Protein AF-A0A075I2L8-F1 (afdb_monomer)

Sequence (111 aa):
MEQKTELVKNLISNARIVLTLDAKESEFRADLTKTDFKILDQLLKNPREKIDSISKSTMLSTKTVTRTIEKFEKNPAIQFTIIYDPRKLEKFVAFAVLAMVQNDIKKLKKI

Nearest PDB structures (foldseek):
  7fby-assembly1_A  TM=8.653E-01  e=5.574E-02  Pyrococcus horikoshii OT3
  2cfx-assembly1_C  TM=7.971E-01  e=4.934E-02  Bacillus subtilis
  2efo-assembly1_A  TM=8.357E-01  e=8.037E-02  Sulfurisphaera tokodaii str. 7
  2w25-assembly1_B  TM=8.286E-01  e=1.309E-01  Mycobacterium tuberculosis H37Rv
  4pcq-assembly1_B  TM=8.514E-01  e=2.892E-01  Mycobacterium tuberculosis H37Rv

pLDDT: mean 79.36, std 15.08, range [37.66, 98.38]

Structure (mmCIF, N/CA/C/O backbone):
data_AF-A0A075I2L8-F1
#
_entry.id   AF-A0A075I2L8-F1
#
loop_
_atom_site.group_PDB
_atom_site.id
_atom_site.type_symbol
_atom_site.label_atom_id
_atom_site.label_alt_id
_atom_site.label_comp_id
_atom_site.label_asym_id
_atom_site.label_entity_id
_atom_site.label_seq_id
_atom_site.pdbx_PDB_ins_code
_atom_site.Cartn_x
_atom_site.Cartn_y
_atom_site.Cartn_z
_atom_site.occupancy
_atom_site.B_iso_or_equiv
_atom_site.auth_seq_id
_atom_site.auth_comp_id
_atom_site.auth_asym_id
_atom_site.auth_atom_id
_atom_site.pdbx_PDB_model_num
ATOM 1 N N . MET A 1 1 ? 33.056 -5.438 -26.934 1.00 57.69 1 MET A N 1
ATOM 2 C CA . MET A 1 1 ? 32.328 -5.261 -25.656 1.00 57.69 1 MET A CA 1
ATOM 3 C C . MET A 1 1 ? 31.802 -3.840 -25.533 1.00 57.69 1 MET A C 1
ATOM 5 O O . MET A 1 1 ? 30.605 -3.702 -25.340 1.00 57.69 1 MET A O 1
ATOM 9 N N . GLU A 1 2 ? 32.627 -2.815 -25.775 1.00 66.81 2 GLU A N 1
ATOM 10 C CA . GLU A 1 2 ? 32.211 -1.397 -25.787 1.00 66.81 2 GLU A CA 1
ATOM 11 C C . GLU A 1 2 ? 30.979 -1.106 -26.650 1.00 66.81 2 GLU A C 1
ATOM 13 O O . GLU A 1 2 ? 30.027 -0.535 -26.142 1.00 66.81 2 GLU A O 1
ATOM 18 N N . GLN A 1 3 ? 30.915 -1.595 -27.895 1.00 72.06 3 GLN A N 1
ATOM 19 C CA . GLN A 1 3 ? 29.735 -1.388 -28.754 1.00 72.06 3 GLN A CA 1
ATOM 20 C C . GLN A 1 3 ? 28.423 -1.921 -28.151 1.00 72.06 3 GLN A C 1
ATOM 22 O O . GLN A 1 3 ? 27.375 -1.304 -28.317 1.00 72.06 3 GLN A O 1
ATOM 27 N N . LYS A 1 4 ? 28.460 -3.056 -27.436 1.00 73.00 4 LYS A N 1
ATOM 28 C CA . LYS A 1 4 ? 27.265 -3.616 -26.781 1.00 73.00 4 LYS A CA 1
ATOM 29 C C . LYS A 1 4 ? 26.871 -2.781 -25.561 1.00 73.00 4 LYS A C 1
ATOM 31 O O . LYS A 1 4 ? 25.686 -2.571 -25.332 1.0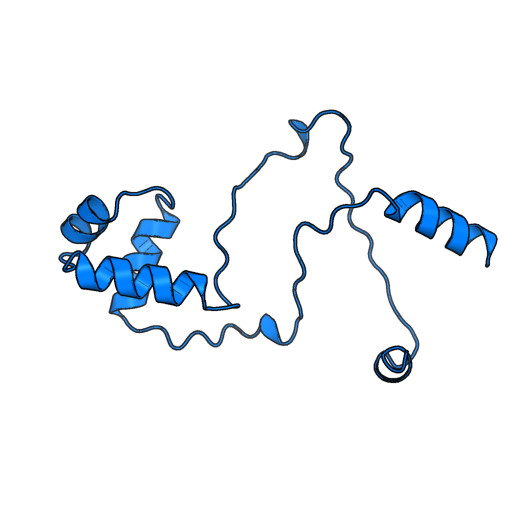0 73.00 4 LYS A O 1
ATOM 36 N N . THR A 1 5 ? 27.851 -2.277 -24.813 1.00 72.56 5 THR A N 1
ATOM 37 C CA . THR A 1 5 ? 27.627 -1.388 -23.665 1.00 72.56 5 THR A CA 1
ATOM 38 C C . THR A 1 5 ? 27.072 -0.029 -24.101 1.00 72.56 5 THR A C 1
ATOM 40 O O . THR A 1 5 ? 26.121 0.455 -23.495 1.00 72.56 5 THR A O 1
ATOM 43 N N . GLU A 1 6 ? 27.602 0.550 -25.182 1.00 77.69 6 GLU A N 1
ATOM 44 C CA . GLU A 1 6 ? 27.127 1.808 -25.777 1.00 77.69 6 GLU A CA 1
ATOM 45 C C . GLU A 1 6 ? 25.679 1.672 -26.269 1.00 77.69 6 GLU A C 1
ATOM 47 O O . GLU A 1 6 ? 24.839 2.533 -26.014 1.00 77.69 6 GLU A O 1
ATOM 52 N N . LEU A 1 7 ? 25.348 0.540 -26.902 1.00 75.00 7 LEU A N 1
ATOM 53 C CA . LEU A 1 7 ? 23.987 0.235 -27.340 1.00 75.00 7 LEU A CA 1
ATOM 54 C C . LEU A 1 7 ? 23.014 0.158 -26.154 1.00 75.00 7 LEU A C 1
ATOM 56 O O . LEU A 1 7 ? 21.945 0.761 -26.193 1.00 75.00 7 LEU A O 1
ATOM 60 N N . VAL A 1 8 ? 23.390 -0.548 -25.084 1.00 74.00 8 VAL A N 1
ATOM 61 C CA . VAL A 1 8 ? 22.575 -0.648 -23.863 1.00 74.00 8 VAL A CA 1
ATOM 62 C C . VAL A 1 8 ? 22.411 0.720 -23.199 1.00 74.00 8 VAL A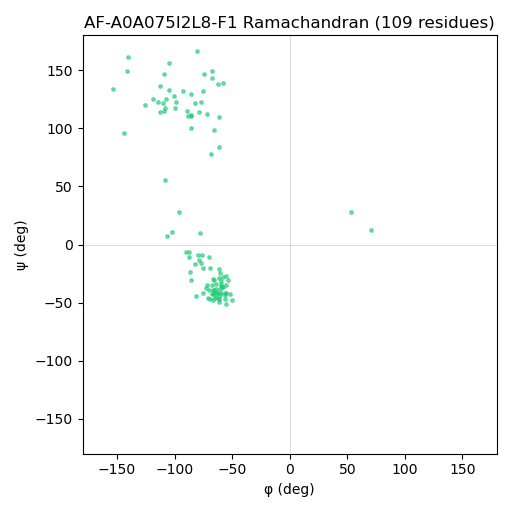 C 1
ATOM 64 O O . VAL A 1 8 ? 21.305 1.068 -22.795 1.00 74.00 8 VAL A O 1
ATOM 67 N N . LYS A 1 9 ? 23.469 1.533 -23.140 1.00 72.81 9 LYS A N 1
ATOM 68 C CA . LYS A 1 9 ? 23.415 2.906 -22.621 1.00 72.81 9 LYS A CA 1
ATOM 69 C C . LYS A 1 9 ? 22.446 3.775 -23.427 1.00 72.81 9 LYS A C 1
ATOM 71 O O . LYS A 1 9 ? 21.625 4.470 -22.835 1.00 72.81 9 LYS A O 1
ATOM 76 N N . ASN A 1 10 ? 22.473 3.672 -24.754 1.00 76.62 10 ASN A N 1
ATOM 77 C CA . ASN A 1 10 ? 21.537 4.379 -25.628 1.00 76.62 10 ASN A CA 1
ATOM 78 C C . ASN A 1 10 ? 20.091 3.889 -25.446 1.00 76.62 10 ASN A C 1
ATOM 80 O O . ASN A 1 10 ? 19.180 4.710 -25.386 1.00 76.62 10 ASN A O 1
ATOM 84 N N . LEU A 1 11 ? 19.870 2.582 -25.273 1.00 71.38 11 LEU A N 1
ATOM 85 C CA . LEU A 1 11 ? 18.542 2.013 -25.005 1.00 71.38 11 LEU A CA 1
ATOM 86 C C . LEU A 1 11 ? 17.980 2.429 -23.635 1.00 71.38 11 LEU A C 1
ATOM 88 O O . LEU A 1 11 ? 16.790 2.715 -23.519 1.00 71.38 11 LEU A O 1
ATOM 92 N N . ILE A 1 12 ? 18.827 2.488 -22.604 1.00 73.25 12 ILE A N 1
ATOM 93 C CA . ILE A 1 12 ? 18.432 2.852 -21.234 1.00 73.25 12 ILE A CA 1
ATOM 94 C C . ILE A 1 12 ? 18.355 4.376 -21.049 1.00 73.25 12 ILE A C 1
ATOM 96 O O . ILE A 1 12 ? 17.694 4.834 -20.123 1.00 73.25 12 ILE A O 1
ATOM 100 N N . SER A 1 13 ? 18.952 5.179 -21.938 1.00 72.88 13 SER A N 1
ATOM 101 C CA . SER A 1 13 ? 18.968 6.650 -21.828 1.00 72.88 13 SER A CA 1
ATOM 102 C C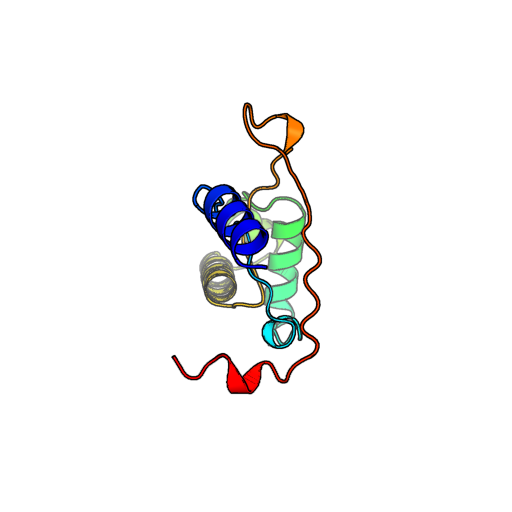 . SER A 1 13 ? 17.576 7.286 -21.681 1.00 72.88 13 SER A C 1
ATOM 104 O O . SER A 1 13 ? 17.436 8.295 -20.998 1.00 72.88 13 SER A O 1
ATOM 106 N N . ASN A 1 14 ? 16.543 6.657 -22.255 1.00 66.50 14 ASN A N 1
ATOM 107 C CA . ASN A 1 14 ? 15.142 7.078 -22.149 1.00 66.50 14 ASN A CA 1
ATOM 108 C C . ASN A 1 14 ? 14.295 6.177 -21.230 1.00 66.50 14 ASN A C 1
ATOM 110 O O . ASN A 1 14 ? 13.072 6.326 -21.168 1.00 66.50 14 ASN A O 1
ATOM 114 N N . ALA A 1 15 ? 14.906 5.225 -20.524 1.00 65.69 15 ALA A N 1
ATOM 115 C CA . ALA A 1 15 ? 14.189 4.355 -19.605 1.00 65.69 15 ALA A CA 1
ATOM 116 C C . ALA A 1 15 ? 13.828 5.115 -18.320 1.00 65.69 15 ALA A C 1
ATOM 118 O O . ALA A 1 15 ? 14.667 5.762 -17.696 1.00 65.69 15 ALA A O 1
ATOM 119 N N . ARG A 1 16 ? 12.569 4.998 -17.886 1.00 62.66 16 ARG A N 1
ATOM 120 C CA . ARG A 1 16 ? 12.145 5.413 -16.545 1.00 62.66 16 ARG A CA 1
ATOM 121 C C . ARG A 1 16 ? 12.084 4.187 -15.649 1.00 62.66 16 ARG A C 1
ATOM 123 O O . ARG A 1 16 ? 11.361 3.240 -15.946 1.00 62.66 16 ARG A O 1
ATOM 130 N N . ILE A 1 17 ? 12.827 4.216 -14.548 1.00 64.06 17 ILE A N 1
ATOM 131 C CA . ILE A 1 17 ? 12.726 3.188 -13.514 1.00 64.06 17 ILE A CA 1
ATOM 132 C C . ILE A 1 17 ? 11.390 3.392 -12.795 1.00 64.06 17 ILE A C 1
ATOM 134 O O . ILE A 1 17 ? 11.184 4.410 -12.141 1.00 64.06 17 ILE A O 1
ATOM 138 N N . VAL A 1 18 ? 10.471 2.440 -12.961 1.00 63.94 18 VAL A N 1
ATOM 139 C CA . VAL A 1 18 ? 9.129 2.496 -12.353 1.00 63.94 18 VAL A CA 1
ATOM 140 C C . VAL A 1 18 ? 9.136 1.937 -10.930 1.00 63.94 18 VAL A C 1
ATOM 142 O O . VAL A 1 18 ? 8.354 2.372 -10.089 1.00 63.94 18 VAL A O 1
ATOM 145 N N . LEU A 1 19 ? 10.023 0.981 -10.652 1.00 63.50 19 LEU A N 1
ATOM 146 C CA . LEU A 1 19 ? 10.132 0.325 -9.358 1.00 63.50 19 LEU A CA 1
ATOM 147 C C . LEU A 1 19 ? 11.557 -0.185 -9.147 1.00 63.50 19 LEU A C 1
ATOM 149 O O . LEU A 1 19 ? 12.125 -0.833 -10.026 1.00 63.50 19 LEU A O 1
ATOM 153 N N . THR A 1 20 ? 12.109 0.069 -7.966 1.00 63.97 20 THR A N 1
ATOM 154 C CA . THR A 1 20 ? 13.327 -0.579 -7.471 1.00 63.97 20 THR A CA 1
ATOM 155 C C . THR A 1 20 ? 12.963 -1.425 -6.263 1.00 63.97 20 THR A C 1
ATOM 157 O O . THR A 1 20 ? 12.438 -0.895 -5.288 1.00 63.97 20 THR A O 1
ATOM 160 N N . LEU A 1 21 ? 13.251 -2.722 -6.319 1.00 60.84 21 LEU A N 1
ATOM 161 C CA . LEU A 1 21 ? 13.101 -3.635 -5.189 1.00 60.84 21 LEU A CA 1
ATOM 162 C C . LEU A 1 21 ? 14.500 -4.083 -4.771 1.00 60.84 21 LEU A C 1
ATOM 164 O O . LEU A 1 21 ? 15.187 -4.750 -5.545 1.00 60.84 21 LEU A O 1
ATOM 168 N N . ASP A 1 22 ? 14.933 -3.707 -3.571 1.00 62.53 22 ASP A N 1
ATOM 169 C CA . ASP A 1 22 ? 16.103 -4.330 -2.954 1.00 62.53 22 ASP A CA 1
ATOM 170 C C . ASP A 1 22 ? 15.627 -5.590 -2.224 1.00 62.53 22 ASP A C 1
ATOM 172 O O . ASP A 1 22 ? 14.685 -5.543 -1.435 1.00 62.53 22 ASP A O 1
ATOM 176 N N . ALA A 1 23 ? 16.276 -6.727 -2.474 1.00 62.09 23 ALA A N 1
ATOM 177 C CA . ALA A 1 23 ? 15.959 -7.976 -1.790 1.00 62.09 23 ALA A CA 1
ATOM 178 C C . ALA A 1 23 ? 16.087 -7.846 -0.258 1.00 62.09 23 ALA A C 1
ATOM 180 O O . ALA A 1 23 ? 15.362 -8.516 0.473 1.00 62.09 23 ALA A O 1
ATOM 181 N N . LYS A 1 24 ? 16.947 -6.952 0.247 1.00 59.16 24 LYS A N 1
ATOM 182 C CA . LYS A 1 24 ? 17.050 -6.669 1.689 1.00 59.16 24 LYS A CA 1
ATOM 183 C C . LYS A 1 24 ? 15.860 -5.881 2.240 1.00 59.16 24 LYS A C 1
ATOM 185 O O . LYS A 1 24 ? 15.440 -6.138 3.359 1.00 59.16 24 LYS A O 1
ATOM 190 N N . GLU A 1 25 ? 15.303 -4.974 1.442 1.00 57.28 25 GLU A N 1
ATOM 191 C CA . GLU A 1 25 ? 14.077 -4.224 1.763 1.00 57.28 25 GLU A CA 1
ATOM 192 C C . GLU A 1 25 ? 12.815 -5.080 1.530 1.00 57.28 25 GLU A C 1
ATOM 194 O O . GLU A 1 25 ? 11.728 -4.743 1.989 1.00 57.28 25 GLU A O 1
ATOM 199 N N . SER A 1 26 ? 12.958 -6.217 0.835 1.00 55.12 26 SER A N 1
ATOM 200 C CA . SER A 1 26 ? 11.877 -7.179 0.590 1.00 55.12 26 SER A CA 1
ATOM 201 C C . SER A 1 26 ? 11.592 -8.113 1.770 1.00 55.12 26 SER A C 1
ATOM 203 O O . SER A 1 26 ? 10.581 -8.818 1.761 1.00 55.12 26 SER A O 1
ATOM 205 N N . GLU A 1 27 ? 12.438 -8.114 2.809 1.00 58.12 27 GLU A N 1
ATOM 206 C CA . GLU A 1 27 ? 12.065 -8.711 4.090 1.00 58.12 27 GLU A CA 1
ATOM 207 C C . GLU A 1 27 ? 10.922 -7.874 4.671 1.00 58.12 27 GLU A C 1
ATOM 209 O O . GLU A 1 27 ? 11.155 -6.816 5.250 1.00 58.12 27 GLU A O 1
ATOM 214 N N . PHE A 1 28 ? 9.677 -8.329 4.494 1.00 60.69 28 PHE A N 1
ATOM 215 C CA . PHE A 1 28 ? 8.477 -7.667 5.008 1.00 60.69 28 PHE A CA 1
ATOM 216 C C . PHE A 1 28 ? 8.523 -7.604 6.545 1.00 60.69 28 PHE A C 1
ATOM 218 O O . PHE A 1 28 ? 7.987 -8.456 7.251 1.00 60.69 28 PHE A O 1
ATOM 225 N N . ARG A 1 29 ? 9.209 -6.590 7.074 1.00 59.56 29 ARG A N 1
ATOM 226 C CA . ARG A 1 29 ? 9.341 -6.278 8.500 1.00 59.56 29 ARG A CA 1
ATOM 227 C C . ARG A 1 29 ? 8.533 -5.036 8.817 1.00 59.56 29 ARG A C 1
ATOM 229 O O . ARG A 1 29 ? 9.045 -4.036 9.309 1.00 59.56 29 ARG A O 1
ATOM 236 N N . ALA A 1 30 ? 7.251 -5.081 8.492 1.00 64.56 30 ALA A N 1
ATOM 237 C CA . ALA A 1 30 ? 6.344 -4.040 8.916 1.00 64.56 30 ALA A CA 1
ATOM 238 C C . ALA A 1 30 ? 5.852 -4.404 10.326 1.00 64.56 30 ALA A C 1
ATOM 240 O O . ALA A 1 30 ? 5.136 -5.389 10.498 1.00 64.56 30 ALA A O 1
ATOM 241 N N . ASP A 1 31 ? 6.254 -3.629 11.337 1.00 78.94 31 ASP A N 1
ATOM 242 C CA . ASP A 1 31 ? 5.674 -3.701 12.685 1.00 78.94 31 ASP A CA 1
ATOM 243 C C . ASP A 1 31 ? 4.227 -3.174 12.621 1.00 78.94 31 ASP A C 1
ATOM 245 O O . ASP A 1 31 ? 3.933 -1.991 12.845 1.00 78.94 31 ASP A O 1
ATOM 249 N N . LEU A 1 32 ? 3.333 -4.035 12.129 1.00 88.25 32 LEU A N 1
ATOM 250 C CA . LEU A 1 32 ? 1.927 -3.747 11.883 1.00 88.25 32 LEU A CA 1
ATOM 251 C C . LEU A 1 32 ? 1.083 -4.306 13.015 1.00 88.25 32 LEU A C 1
ATOM 253 O O . LEU A 1 32 ? 1.121 -5.488 13.353 1.00 88.25 32 LEU A O 1
ATOM 257 N N . THR A 1 33 ? 0.252 -3.435 13.564 1.00 92.88 33 THR A N 1
ATOM 258 C CA . THR A 1 33 ? -0.722 -3.808 14.581 1.00 92.88 33 THR A CA 1
ATOM 259 C C . THR A 1 33 ? -1.961 -4.434 13.942 1.00 92.88 33 THR A C 1
ATOM 261 O O . THR A 1 33 ? -2.231 -4.279 12.751 1.00 92.88 33 THR A O 1
ATOM 264 N N . LYS A 1 34 ? -2.807 -5.073 14.757 1.00 94.44 34 LYS A N 1
ATOM 265 C CA . LYS A 1 34 ? -4.125 -5.560 14.313 1.00 94.44 34 LYS A CA 1
ATOM 266 C C . LYS A 1 34 ? -4.988 -4.446 13.696 1.00 94.44 34 LYS A C 1
ATOM 268 O O . LYS A 1 34 ? -5.735 -4.695 12.753 1.00 94.44 34 LYS A O 1
ATOM 273 N N . THR A 1 35 ? -4.874 -3.223 14.214 1.00 95.50 35 THR A N 1
ATOM 274 C CA . THR A 1 35 ? -5.555 -2.039 13.671 1.00 95.50 35 THR A CA 1
ATOM 275 C C . THR A 1 35 ? -5.040 -1.689 12.282 1.00 95.50 35 THR A C 1
ATOM 277 O O . THR A 1 35 ? -5.841 -1.408 11.393 1.00 95.50 35 THR A O 1
ATOM 280 N N . ASP A 1 36 ? -3.724 -1.765 12.082 1.00 94.81 36 ASP A N 1
ATOM 281 C CA . ASP A 1 36 ? -3.107 -1.498 10.785 1.00 94.81 36 ASP A CA 1
ATOM 282 C C . ASP A 1 36 ? -3.607 -2.496 9.734 1.00 94.81 36 ASP A C 1
ATOM 284 O O . ASP A 1 36 ? -4.076 -2.085 8.673 1.00 94.81 36 ASP A O 1
ATOM 288 N N . PHE A 1 37 ? -3.631 -3.794 10.059 1.00 94.88 37 PHE A N 1
ATOM 289 C CA . PHE A 1 37 ? -4.175 -4.821 9.163 1.00 94.88 37 PHE A CA 1
ATOM 290 C C . PHE A 1 37 ? -5.649 -4.601 8.811 1.00 94.88 37 PHE A C 1
ATOM 292 O O . PHE A 1 37 ? -6.049 -4.847 7.675 1.00 94.88 37 PHE A O 1
ATOM 299 N N . LYS A 1 38 ? -6.461 -4.097 9.748 1.00 96.69 38 LYS A N 1
ATOM 300 C CA . LYS A 1 38 ? -7.879 -3.805 9.492 1.00 96.69 38 LYS A CA 1
ATOM 301 C C . LYS A 1 38 ? -8.062 -2.703 8.444 1.00 96.69 38 LYS A C 1
ATOM 303 O O . LYS A 1 38 ? -8.970 -2.789 7.624 1.00 96.69 38 LYS A O 1
ATOM 308 N N . ILE A 1 39 ? -7.205 -1.683 8.468 1.00 97.44 39 ILE A N 1
ATOM 309 C CA . ILE A 1 39 ? -7.221 -0.590 7.486 1.00 97.44 39 ILE A CA 1
ATOM 310 C C . ILE A 1 39 ? -6.640 -1.067 6.148 1.00 97.44 39 ILE A C 1
ATOM 312 O O . ILE A 1 39 ? -7.216 -0.783 5.101 1.00 97.44 39 ILE A O 1
ATOM 316 N N . LEU A 1 40 ? -5.555 -1.848 6.177 1.00 95.06 40 LEU A N 1
ATOM 317 C CA . LEU A 1 40 ? -4.965 -2.479 4.990 1.00 95.06 40 LEU A CA 1
ATOM 318 C C . LEU A 1 40 ? -5.978 -3.345 4.232 1.00 95.06 40 LEU A C 1
ATOM 320 O O . LEU A 1 40 ? -6.069 -3.229 3.016 1.00 95.06 40 LEU A O 1
ATOM 324 N N . ASP A 1 41 ? -6.784 -4.151 4.927 1.00 95.69 41 ASP A N 1
ATOM 325 C 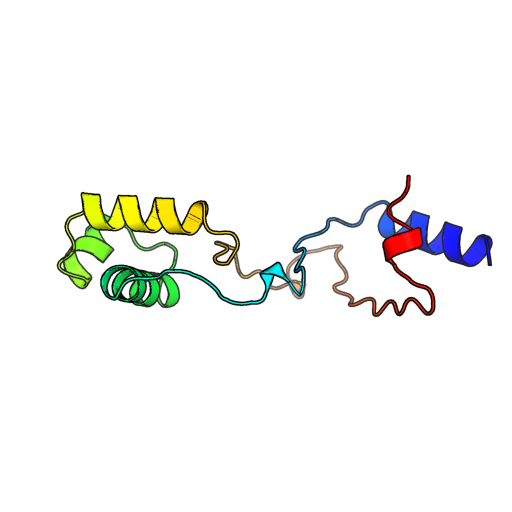CA . ASP A 1 41 ? -7.835 -4.967 4.300 1.00 95.69 41 ASP A CA 1
ATOM 326 C C . ASP A 1 41 ? -8.866 -4.122 3.525 1.00 95.69 41 ASP A C 1
ATOM 328 O O . ASP A 1 41 ? -9.309 -4.526 2.449 1.00 95.69 41 ASP A O 1
ATOM 332 N N . GLN A 1 42 ? -9.219 -2.930 4.020 1.00 97.12 42 GLN A N 1
ATOM 333 C CA . GLN A 1 42 ? -10.099 -2.011 3.283 1.00 97.12 42 GLN A CA 1
ATOM 334 C C . GLN A 1 42 ? -9.398 -1.441 2.046 1.00 97.12 42 GLN A C 1
ATOM 336 O O . GLN A 1 42 ? -9.943 -1.485 0.943 1.00 97.12 42 GLN A O 1
ATOM 341 N N . LEU A 1 43 ? -8.154 -0.985 2.204 1.00 95.12 43 LEU A N 1
ATOM 342 C CA . LEU A 1 43 ? -7.370 -0.400 1.113 1.00 95.12 43 LEU A CA 1
ATOM 343 C C . LEU A 1 43 ? -7.029 -1.415 0.011 1.00 95.12 43 LEU A C 1
ATOM 345 O O . LEU A 1 43 ? -6.954 -1.039 -1.154 1.00 95.12 43 LEU A O 1
ATOM 349 N N . LEU A 1 44 ? -6.871 -2.700 0.338 1.00 93.56 44 LEU A N 1
ATOM 350 C CA . LEU A 1 44 ? -6.671 -3.758 -0.659 1.00 93.56 44 LEU A CA 1
ATOM 351 C C . LEU A 1 44 ? -7.914 -3.982 -1.533 1.00 93.56 44 LEU A C 1
ATOM 353 O O . 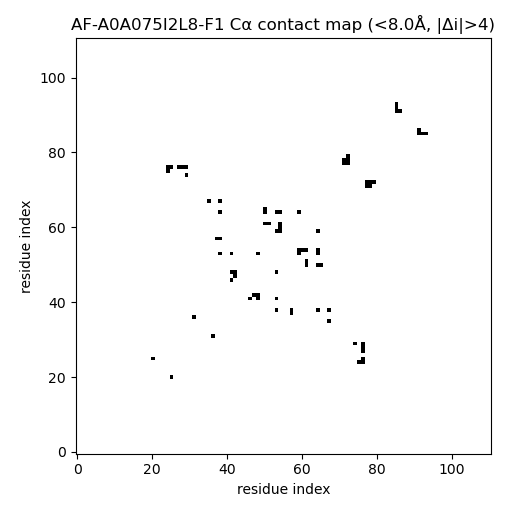LEU A 1 44 ? -7.783 -4.351 -2.699 1.00 93.56 44 LEU A O 1
ATOM 357 N N . LYS A 1 45 ? -9.116 -3.740 -0.995 1.00 94.38 45 LYS A N 1
ATOM 358 C CA . LYS A 1 45 ? -10.383 -3.835 -1.741 1.00 94.38 45 LYS A CA 1
ATOM 359 C C . LYS A 1 45 ? -10.635 -2.578 -2.562 1.00 94.38 45 LYS A C 1
ATOM 361 O O . LYS A 1 45 ? -11.030 -2.664 -3.723 1.00 94.38 45 LYS A O 1
ATOM 366 N N . ASN A 1 46 ? -10.412 -1.414 -1.959 1.00 94.50 46 ASN A N 1
ATOM 367 C CA . ASN A 1 46 ? -10.540 -0.125 -2.618 1.00 94.50 46 ASN A CA 1
ATOM 368 C C . ASN A 1 46 ? -9.472 0.858 -2.103 1.00 94.50 46 ASN A C 1
ATOM 370 O O . ASN A 1 46 ? -9.699 1.563 -1.118 1.00 94.50 46 ASN A O 1
ATOM 374 N N . PRO A 1 47 ? -8.331 0.994 -2.798 1.00 92.94 47 PRO A N 1
ATOM 375 C CA . PRO A 1 47 ? -7.236 1.849 -2.337 1.00 92.94 47 PRO A CA 1
ATOM 376 C C . PRO A 1 47 ? -7.561 3.348 -2.410 1.00 92.94 47 PRO A C 1
ATOM 378 O O . PRO A 1 47 ? -6.807 4.161 -1.886 1.00 92.94 47 PRO A O 1
ATOM 381 N N . ARG A 1 48 ? -8.666 3.731 -3.068 1.00 94.19 48 ARG A N 1
ATOM 382 C CA . ARG A 1 48 ? -9.148 5.120 -3.177 1.00 94.19 48 ARG A CA 1
ATOM 383 C C . ARG A 1 48 ? -10.318 5.420 -2.238 1.00 94.19 48 ARG A C 1
ATOM 385 O O . ARG A 1 48 ? -10.990 6.440 -2.402 1.00 94.19 48 ARG A O 1
ATOM 392 N N . GLU A 1 49 ? -10.616 4.525 -1.302 1.00 95.88 49 GLU A N 1
ATOM 393 C CA . GLU A 1 49 ? -11.702 4.729 -0.353 1.00 95.88 49 GLU A CA 1
ATOM 394 C C . GLU A 1 49 ? -11.449 5.964 0.532 1.00 95.88 49 GLU A C 1
ATOM 396 O O . GLU A 1 49 ? -10.333 6.222 0.981 1.00 95.88 49 GLU A O 1
ATOM 401 N N . LYS A 1 50 ? -12.498 6.760 0.775 1.00 97.44 50 LYS A N 1
ATOM 402 C CA . LYS A 1 50 ? -12.401 7.951 1.629 1.00 97.44 50 LYS A CA 1
ATOM 403 C C . LYS A 1 50 ? -12.139 7.540 3.079 1.00 97.44 50 LYS A C 1
ATOM 405 O O . LYS A 1 50 ? -12.760 6.603 3.574 1.00 97.44 50 LYS A O 1
ATOM 410 N N . ILE A 1 51 ? -11.321 8.320 3.787 1.00 97.69 51 ILE A N 1
ATOM 411 C CA . ILE A 1 51 ? -10.991 8.101 5.207 1.00 97.69 51 ILE A CA 1
ATOM 412 C C . ILE A 1 51 ? -12.251 7.944 6.070 1.00 97.69 51 ILE A C 1
ATOM 414 O O . ILE A 1 51 ? -12.317 7.033 6.891 1.00 97.69 51 ILE A O 1
ATOM 418 N N . ASP A 1 52 ? -13.275 8.773 5.852 1.00 97.88 52 ASP A N 1
ATOM 419 C CA . ASP A 1 52 ? -14.538 8.691 6.598 1.00 97.88 52 ASP A CA 1
ATOM 420 C C . ASP A 1 52 ? -15.294 7.377 6.357 1.00 97.88 52 ASP A C 1
ATOM 422 O O . ASP A 1 52 ? -15.948 6.859 7.263 1.00 97.88 52 ASP A O 1
ATOM 426 N N . SER A 1 53 ? -15.209 6.821 5.146 1.00 98.00 53 SER A N 1
ATOM 427 C CA . SER A 1 53 ? -15.821 5.530 4.818 1.00 98.00 53 SER A CA 1
ATOM 428 C C . SER A 1 53 ? -15.069 4.387 5.496 1.00 98.00 53 SER A C 1
ATOM 430 O O . SER A 1 53 ? -15.699 3.586 6.188 1.00 98.00 53 SER A O 1
ATOM 432 N N . ILE A 1 54 ? -13.732 4.398 5.426 1.00 98.06 54 ILE A N 1
ATOM 433 C CA . ILE A 1 54 ? -12.873 3.429 6.125 1.00 98.06 54 ILE A CA 1
ATOM 434 C C . ILE A 1 54 ? -13.107 3.507 7.640 1.00 98.06 54 ILE A C 1
ATOM 436 O O . ILE A 1 54 ? -13.201 2.486 8.315 1.00 98.06 54 ILE A O 1
ATOM 440 N N . SER A 1 55 ? -13.242 4.710 8.203 1.00 98.25 55 SER A N 1
ATOM 441 C CA . SER A 1 55 ? -13.555 4.919 9.623 1.00 98.25 55 SER A CA 1
ATOM 442 C C . SER A 1 55 ? -14.851 4.209 10.015 1.00 98.25 55 SER A C 1
ATOM 444 O O . SER A 1 55 ? -14.864 3.458 10.991 1.00 98.25 55 SER A O 1
ATOM 446 N N . LYS A 1 56 ? -15.914 4.365 9.217 1.00 97.81 56 LYS A N 1
ATOM 447 C CA . LYS A 1 56 ? -17.209 3.715 9.461 1.00 97.81 56 LYS A CA 1
ATOM 448 C C . LYS A 1 56 ? -17.124 2.195 9.315 1.00 97.81 56 LYS A C 1
ATOM 450 O O . LYS A 1 56 ? -17.586 1.487 10.207 1.00 97.81 56 LYS A O 1
ATOM 455 N N . SER A 1 57 ? -16.512 1.689 8.242 1.00 96.31 57 SER A N 1
ATOM 456 C CA . SER A 1 57 ? -16.423 0.244 7.978 1.00 96.31 57 SER A CA 1
ATOM 457 C C . SER A 1 57 ? -15.546 -0.484 9.000 1.00 96.31 57 SER A C 1
ATOM 459 O O . SER A 1 57 ? -15.842 -1.607 9.410 1.00 96.31 57 SER A O 1
ATOM 461 N N . THR A 1 58 ? -14.486 0.173 9.473 1.00 96.12 58 THR A N 1
ATOM 462 C CA . THR A 1 58 ? -13.562 -0.397 10.457 1.00 96.12 58 THR A CA 1
ATOM 463 C C . THR A 1 58 ? -13.954 -0.112 11.904 1.00 96.12 58 THR A C 1
ATOM 465 O O . THR A 1 58 ? -13.318 -0.665 12.804 1.00 96.12 58 THR A O 1
ATOM 468 N N . MET A 1 59 ? -14.979 0.708 12.164 1.00 97.12 59 MET A N 1
ATOM 469 C CA . MET A 1 59 ? -15.264 1.273 13.497 1.00 97.12 59 MET A CA 1
ATOM 470 C C . MET A 1 59 ? -14.031 1.993 14.098 1.00 97.12 59 MET A C 1
ATOM 472 O O . MET A 1 59 ? -13.826 2.018 15.311 1.00 97.12 59 MET A O 1
ATOM 476 N N . LEU A 1 60 ? -13.176 2.506 13.204 1.00 97.50 60 LEU A N 1
ATOM 477 C CA . LEU A 1 60 ? -12.037 3.408 13.393 1.00 97.50 60 LEU A CA 1
ATOM 478 C C . LEU A 1 60 ? -12.493 4.803 13.826 1.00 97.50 60 LEU A C 1
ATOM 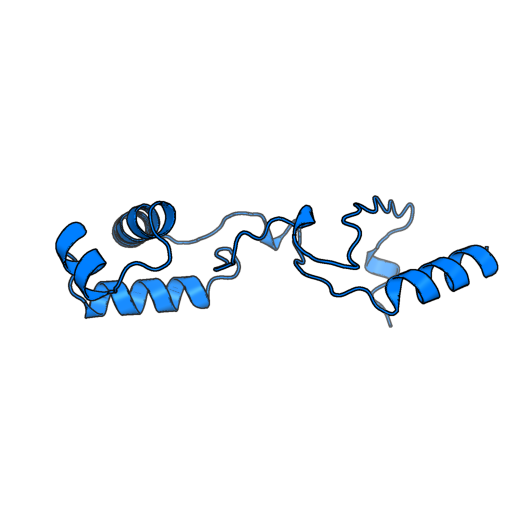480 O O . LEU A 1 60 ? -13.507 5.264 13.319 1.00 97.50 60 LEU A O 1
ATOM 484 N N . SER A 1 61 ? -11.706 5.551 14.607 1.00 98.25 61 SER A N 1
ATOM 485 C CA . SER A 1 61 ? -11.787 7.016 14.528 1.00 98.25 61 SER A CA 1
ATOM 486 C C . SER A 1 61 ? -11.104 7.484 13.241 1.00 98.25 61 SER A C 1
ATOM 488 O O . SER A 1 61 ? -10.103 6.888 12.831 1.00 98.25 61 SER A O 1
ATOM 490 N N . THR A 1 62 ? -11.586 8.565 12.628 1.00 98.38 62 THR A N 1
ATOM 491 C CA . THR A 1 62 ? -10.952 9.160 11.438 1.00 98.38 62 THR A CA 1
ATOM 492 C C . THR A 1 62 ? -9.484 9.495 11.701 1.00 98.38 62 THR A C 1
ATOM 494 O O . THR A 1 62 ? -8.625 9.133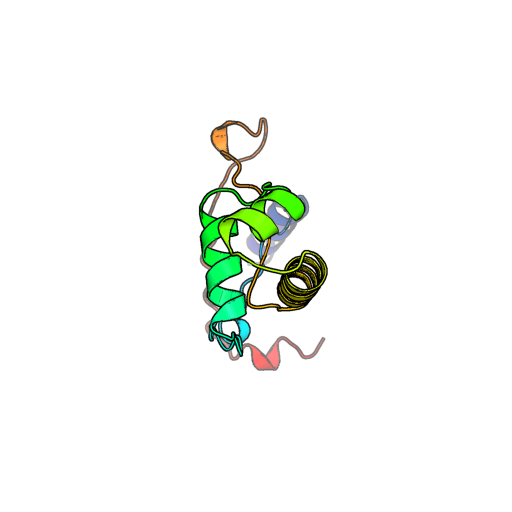 10.906 1.00 98.38 62 THR A O 1
ATOM 497 N N . LYS A 1 63 ? -9.167 10.047 12.881 1.00 98.12 63 LYS A N 1
ATOM 498 C CA . LYS A 1 63 ? -7.790 10.320 13.332 1.00 98.12 63 LYS A CA 1
ATOM 499 C C . LYS A 1 63 ? -6.905 9.068 13.327 1.00 98.12 63 LYS A C 1
ATOM 501 O O . LYS A 1 63 ? -5.746 9.143 12.924 1.00 98.12 63 LYS A O 1
ATOM 506 N N . THR A 1 64 ? -7.429 7.926 13.779 1.00 98.06 64 THR A N 1
ATOM 507 C CA . THR A 1 64 ? -6.697 6.649 13.761 1.00 98.06 64 THR A CA 1
ATOM 508 C C . THR A 1 64 ? -6.427 6.203 12.330 1.00 98.06 64 THR A C 1
ATOM 510 O O . THR A 1 64 ? -5.296 5.836 12.023 1.00 98.06 64 THR A O 1
ATOM 513 N N . VAL A 1 65 ? -7.438 6.272 11.459 1.00 98.25 65 VAL A N 1
ATOM 514 C CA . VAL A 1 65 ? -7.308 5.889 10.047 1.00 98.25 65 VAL A CA 1
ATOM 515 C C . VAL A 1 65 ? -6.275 6.766 9.338 1.00 98.25 65 VAL A C 1
ATOM 517 O O . VAL A 1 65 ? -5.348 6.227 8.739 1.00 98.25 65 VAL A O 1
ATOM 520 N N . THR A 1 66 ? -6.369 8.092 9.474 1.00 98.12 66 THR A N 1
ATOM 521 C CA . THR A 1 66 ? -5.405 9.043 8.897 1.00 98.12 66 THR A CA 1
ATOM 522 C C . 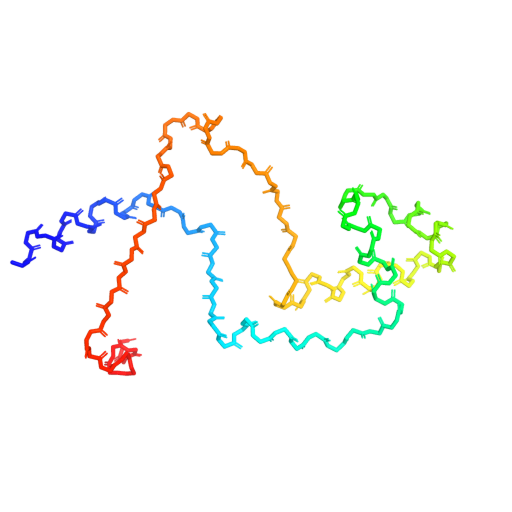THR A 1 66 ? -3.981 8.738 9.351 1.00 98.12 66 THR A C 1
ATOM 524 O O . THR A 1 66 ? -3.100 8.547 8.518 1.00 98.12 66 THR A O 1
ATOM 527 N N . ARG A 1 67 ? -3.756 8.595 10.665 1.00 97.31 67 ARG A N 1
ATOM 528 C CA . ARG A 1 67 ? -2.421 8.316 11.217 1.00 97.31 67 ARG A CA 1
ATOM 529 C C . ARG A 1 67 ? -1.836 7.000 10.699 1.00 97.31 67 ARG A C 1
ATOM 531 O O . ARG A 1 67 ? -0.631 6.905 10.481 1.00 97.31 67 ARG A O 1
ATOM 538 N N . THR A 1 68 ? -2.665 5.971 10.537 1.00 96.31 68 THR A N 1
ATOM 539 C CA . THR A 1 68 ? -2.220 4.683 9.995 1.00 96.31 68 THR A CA 1
ATOM 540 C C . THR A 1 68 ? -1.882 4.785 8.504 1.00 96.31 68 THR A C 1
ATOM 542 O O . THR A 1 68 ? -0.871 4.226 8.090 1.00 96.31 68 THR A O 1
ATOM 545 N N . ILE A 1 69 ? -2.648 5.534 7.706 1.00 95.94 69 ILE A N 1
ATOM 546 C CA . ILE A 1 69 ? -2.315 5.767 6.289 1.00 95.94 69 ILE A CA 1
ATOM 547 C C . ILE A 1 69 ? -0.992 6.539 6.167 1.00 95.94 69 ILE A C 1
ATOM 549 O O . ILE A 1 69 ? -0.105 6.102 5.440 1.00 95.94 69 ILE A O 1
ATOM 553 N N . GLU A 1 70 ? -0.792 7.597 6.958 1.00 95.31 70 GLU A N 1
ATOM 554 C CA . GLU A 1 70 ? 0.486 8.329 7.012 1.00 95.31 70 GLU A CA 1
ATOM 555 C C . GLU A 1 70 ? 1.661 7.431 7.446 1.00 95.31 70 GLU A C 1
ATOM 557 O O . GLU A 1 70 ? 2.794 7.605 6.991 1.00 95.31 70 GLU A O 1
ATOM 562 N N . LYS A 1 71 ? 1.414 6.458 8.338 1.00 92.69 71 LYS A N 1
ATOM 563 C CA . LYS A 1 71 ? 2.402 5.432 8.714 1.00 92.69 71 LYS A CA 1
ATOM 564 C C . LYS A 1 71 ? 2.739 4.535 7.520 1.00 92.69 71 LYS A C 1
ATOM 566 O O . LYS A 1 71 ? 3.907 4.195 7.355 1.00 92.69 71 LYS A O 1
ATOM 571 N N . PHE A 1 72 ? 1.756 4.150 6.708 1.00 92.25 72 PHE A N 1
ATOM 572 C CA . PHE A 1 72 ? 1.976 3.329 5.514 1.00 92.25 72 PHE A CA 1
ATOM 573 C C . PHE A 1 72 ? 2.766 4.071 4.442 1.00 92.25 72 PHE A C 1
ATOM 575 O O . PHE A 1 72 ? 3.701 3.497 3.904 1.00 92.25 72 PHE A O 1
ATOM 582 N N . GLU A 1 73 ? 2.463 5.345 4.189 1.00 89.88 73 GLU A N 1
ATOM 583 C CA . GLU A 1 73 ? 3.195 6.167 3.211 1.00 89.88 73 GLU A CA 1
ATOM 584 C C . GLU A 1 73 ? 4.687 6.314 3.540 1.00 89.88 73 GLU A C 1
ATOM 586 O O . GLU A 1 73 ? 5.519 6.431 2.644 1.00 89.88 73 GLU A O 1
ATOM 591 N N . LYS A 1 74 ? 5.037 6.297 4.831 1.00 87.81 74 LYS A N 1
ATOM 592 C CA . LYS A 1 74 ? 6.426 6.377 5.308 1.00 87.81 74 LYS A CA 1
ATOM 593 C C . LYS A 1 74 ? 7.108 5.013 5.408 1.00 87.81 74 LYS A C 1
ATOM 595 O O . LYS A 1 74 ? 8.310 4.962 5.662 1.00 87.81 74 LYS A O 1
ATOM 600 N N . ASN A 1 75 ? 6.358 3.920 5.280 1.00 84.94 75 ASN A N 1
ATOM 601 C CA . ASN A 1 75 ? 6.887 2.575 5.436 1.00 84.94 75 ASN A CA 1
ATOM 602 C C . ASN A 1 75 ? 7.403 2.061 4.082 1.00 84.94 75 ASN A C 1
ATOM 604 O O . ASN A 1 75 ? 6.587 1.822 3.196 1.00 84.94 75 ASN A O 1
ATOM 608 N N . PRO A 1 76 ? 8.716 1.811 3.916 1.00 79.12 76 PRO A N 1
ATOM 609 C CA . PRO A 1 76 ? 9.267 1.334 2.645 1.00 79.12 76 PRO A CA 1
ATOM 610 C C . PRO A 1 76 ? 8.706 -0.029 2.211 1.00 79.12 76 PRO A C 1
ATOM 612 O O . PRO A 1 76 ? 8.722 -0.346 1.025 1.00 79.12 76 PRO A O 1
ATOM 615 N N . ALA A 1 77 ? 8.158 -0.817 3.143 1.00 79.62 77 ALA A N 1
ATOM 616 C CA . ALA A 1 77 ? 7.514 -2.092 2.841 1.00 79.62 77 ALA A CA 1
ATOM 617 C C . ALA A 1 77 ? 6.105 -1.946 2.228 1.00 79.62 77 ALA A C 1
ATOM 619 O O . ALA A 1 77 ? 5.522 -2.949 1.813 1.00 79.62 77 ALA A O 1
ATOM 620 N N . ILE A 1 78 ? 5.526 -0.737 2.196 1.00 83.88 78 ILE A N 1
ATOM 621 C CA . ILE A 1 78 ? 4.190 -0.478 1.645 1.00 83.88 78 ILE A CA 1
ATOM 622 C C . ILE A 1 78 ? 4.281 0.629 0.597 1.00 83.88 78 ILE A C 1
ATOM 624 O O . ILE A 1 78 ? 4.630 1.766 0.891 1.00 83.88 78 ILE A O 1
ATOM 628 N N . GLN A 1 79 ? 3.889 0.311 -0.635 1.00 84.00 79 GLN A N 1
ATOM 629 C CA . GLN A 1 79 ? 3.842 1.275 -1.726 1.00 84.00 79 GLN A CA 1
ATOM 630 C C . GLN A 1 79 ? 2.415 1.432 -2.248 1.00 84.00 79 GLN A C 1
ATOM 632 O O . GLN A 1 79 ? 1.789 0.468 -2.690 1.00 84.00 79 GLN A O 1
ATOM 637 N N . PHE A 1 80 ? 1.925 2.671 -2.275 1.00 86.44 80 PHE A N 1
ATOM 638 C CA . PHE A 1 80 ? 0.717 3.019 -3.015 1.00 86.44 80 PHE A CA 1
ATOM 639 C C . PHE A 1 80 ? 1.074 3.239 -4.479 1.00 86.44 80 PHE A C 1
ATOM 641 O O . PHE A 1 80 ? 1.909 4.079 -4.815 1.00 86.44 80 PHE A O 1
ATOM 648 N N . THR A 1 81 ? 0.446 2.470 -5.362 1.00 85.12 81 THR A N 1
ATOM 649 C CA . THR A 1 81 ? 0.691 2.557 -6.799 1.00 85.12 81 THR A CA 1
ATOM 650 C C . THR A 1 81 ? -0.602 2.412 -7.585 1.00 85.12 81 THR A C 1
ATOM 652 O O . THR A 1 81 ? -1.618 1.927 -7.084 1.00 85.12 81 THR A O 1
ATOM 655 N N . ILE A 1 82 ? -0.562 2.849 -8.838 1.00 82.94 82 ILE A N 1
ATOM 656 C CA . ILE A 1 82 ? -1.627 2.603 -9.799 1.00 82.94 82 ILE A CA 1
ATOM 657 C C . ILE A 1 82 ? -1.300 1.336 -10.584 1.00 82.94 82 ILE A C 1
ATOM 659 O O . ILE A 1 82 ? -0.196 1.173 -11.100 1.00 82.94 82 ILE A O 1
ATOM 663 N N . ILE A 1 83 ? -2.279 0.445 -10.712 1.00 79.62 83 ILE A N 1
ATOM 664 C CA . ILE A 1 83 ? -2.183 -0.655 -11.668 1.00 79.62 83 ILE A CA 1
ATOM 665 C C . ILE A 1 83 ? -2.511 -0.068 -13.039 1.00 79.62 83 ILE A C 1
ATOM 667 O O . ILE A 1 83 ? -3.632 0.390 -13.272 1.00 79.62 83 ILE A O 1
ATOM 671 N N . TYR A 1 84 ? -1.528 -0.047 -13.933 1.00 76.50 84 TYR A N 1
ATOM 672 C CA . TYR A 1 84 ? -1.708 0.350 -15.326 1.00 76.50 84 TYR A CA 1
ATOM 673 C C . TYR A 1 84 ? -1.586 -0.875 -16.236 1.00 76.50 84 TYR A C 1
ATOM 675 O O . TYR A 1 84 ? -0.831 -1.800 -15.949 1.00 76.50 84 TYR A O 1
ATOM 683 N N . ASP A 1 85 ? -2.335 -0.886 -17.340 1.00 78.06 85 ASP A N 1
ATOM 684 C CA . ASP A 1 85 ? -2.149 -1.883 -18.396 1.00 78.06 85 ASP A CA 1
ATOM 685 C C . ASP A 1 85 ? -1.054 -1.368 -19.339 1.00 78.06 85 ASP A C 1
ATOM 687 O O . ASP A 1 85 ? -1.295 -0.386 -20.050 1.00 78.06 85 ASP A O 1
ATOM 691 N N . PRO A 1 86 ? 0.140 -1.986 -19.369 1.00 73.88 86 PRO A N 1
ATOM 692 C CA . PRO A 1 86 ? 1.234 -1.512 -20.208 1.00 73.88 86 PRO A CA 1
ATOM 693 C C . PRO A 1 86 ? 0.875 -1.522 -21.699 1.00 73.88 86 PRO A C 1
ATOM 695 O O . PRO A 1 86 ? 1.417 -0.718 -22.447 1.00 73.88 86 PRO A O 1
ATOM 698 N N . ARG A 1 87 ? -0.082 -2.355 -22.138 1.00 74.81 87 ARG A N 1
ATOM 699 C CA . ARG A 1 87 ? -0.541 -2.394 -23.541 1.00 74.81 87 ARG A CA 1
ATOM 700 C C . ARG A 1 87 ? -1.326 -1.148 -23.945 1.00 74.81 87 ARG A C 1
ATOM 702 O O . ARG A 1 87 ? -1.460 -0.877 -25.131 1.00 74.81 87 ARG A O 1
ATOM 709 N N . LYS A 1 88 ? -1.865 -0.409 -22.972 1.00 82.06 88 LYS A N 1
ATOM 710 C CA . LYS A 1 88 ? -2.588 0.851 -23.200 1.00 82.06 88 LYS A CA 1
ATOM 711 C C . LYS A 1 88 ? -1.657 2.065 -23.220 1.00 82.06 88 LYS A C 1
ATOM 713 O O . LYS A 1 88 ? -2.117 3.167 -23.499 1.00 82.06 88 LYS A O 1
ATOM 718 N N . LEU A 1 89 ? -0.371 1.886 -22.909 1.00 78.75 89 LEU A N 1
ATOM 719 C CA . LEU A 1 89 ? 0.634 2.937 -23.021 1.00 78.75 89 LEU A CA 1
ATOM 720 C C . LEU A 1 89 ? 1.164 2.957 -24.459 1.00 78.75 89 LEU A C 1
ATOM 722 O O . LEU A 1 89 ? 2.004 2.141 -24.836 1.00 78.75 89 LEU A O 1
ATOM 726 N N . GLU A 1 90 ? 0.674 3.887 -25.279 1.00 76.62 90 GLU A N 1
ATOM 727 C CA . GLU A 1 90 ? 1.214 4.080 -26.626 1.00 76.62 90 GLU A CA 1
ATOM 728 C C . GLU A 1 90 ? 2.715 4.399 -26.564 1.00 76.62 90 GLU A C 1
ATOM 730 O O . GLU A 1 90 ? 3.158 5.189 -25.731 1.00 76.62 90 GLU A O 1
ATOM 735 N N . LYS A 1 91 ? 3.495 3.818 -27.486 1.00 72.75 91 LYS A N 1
ATOM 736 C CA . LYS A 1 91 ? 4.950 4.036 -27.636 1.00 72.75 91 LYS A CA 1
ATOM 737 C C . LYS A 1 91 ? 5.834 3.444 -26.525 1.00 72.75 91 LYS A C 1
ATOM 739 O O . LYS A 1 91 ? 7.027 3.738 -26.502 1.00 72.75 91 LYS A O 1
ATOM 744 N N . PHE A 1 92 ? 5.305 2.579 -25.657 1.00 67.50 92 PHE A N 1
ATOM 745 C CA . PHE A 1 92 ? 6.102 1.840 -24.672 1.00 67.50 92 PHE A CA 1
ATOM 746 C C . PHE A 1 92 ? 6.129 0.339 -24.977 1.00 67.50 92 PHE A C 1
ATOM 748 O O . PHE A 1 92 ? 5.105 -0.270 -25.273 1.00 67.50 92 PHE A O 1
ATOM 755 N N . VAL A 1 93 ? 7.310 -0.273 -24.865 1.00 69.44 93 VAL A N 1
ATOM 756 C CA . VAL A 1 93 ? 7.485 -1.731 -24.895 1.00 69.44 93 VAL A CA 1
ATOM 757 C C . VAL A 1 93 ? 7.833 -2.167 -23.479 1.00 69.44 93 VAL A C 1
ATOM 759 O O . VAL A 1 93 ? 8.850 -1.741 -22.938 1.00 69.44 93 VAL A O 1
ATOM 762 N N . ALA A 1 94 ? 6.990 -2.992 -22.857 1.00 68.12 94 ALA A N 1
ATOM 763 C CA . ALA A 1 94 ? 7.325 -3.615 -21.581 1.00 68.12 94 ALA A CA 1
ATOM 764 C C . ALA A 1 94 ? 8.300 -4.777 -21.827 1.00 68.12 94 ALA A C 1
ATOM 766 O O . ALA A 1 94 ? 7.987 -5.696 -22.582 1.00 68.12 94 ALA A O 1
ATOM 767 N N . PHE A 1 95 ? 9.473 -4.747 -21.196 1.00 67.50 95 PHE A N 1
ATOM 768 C CA . PHE A 1 95 ? 10.472 -5.814 -21.275 1.00 67.50 95 PHE A CA 1
ATOM 769 C C . PHE A 1 95 ? 11.146 -6.018 -19.914 1.00 67.50 95 PHE A C 1
ATOM 771 O O . PHE A 1 95 ? 11.284 -5.079 -19.132 1.00 67.50 95 PHE A O 1
ATOM 778 N N . ALA A 1 96 ? 11.571 -7.249 -19.631 1.00 70.50 96 ALA A N 1
ATOM 779 C CA . ALA A 1 96 ? 12.375 -7.577 -18.459 1.00 70.50 96 ALA A CA 1
ATOM 780 C C . ALA A 1 96 ? 13.826 -7.816 -18.891 1.00 70.50 96 ALA A C 1
ATOM 782 O O . ALA A 1 96 ? 14.074 -8.546 -19.850 1.00 70.50 96 ALA A O 1
ATOM 783 N N . VAL A 1 97 ? 14.783 -7.216 -18.181 1.00 71.81 97 VAL A N 1
ATOM 784 C CA . VAL A 1 97 ? 16.216 -7.469 -18.384 1.00 71.81 97 VAL A CA 1
ATOM 785 C C . VAL A 1 97 ? 16.737 -8.253 -17.190 1.00 71.81 97 VAL A C 1
ATOM 787 O O . VAL A 1 97 ? 16.772 -7.740 -16.074 1.00 71.81 97 VAL A O 1
ATOM 790 N N . LEU A 1 98 ? 17.163 -9.491 -17.427 1.00 71.25 98 LEU A N 1
ATOM 791 C CA . LEU A 1 98 ? 17.895 -10.271 -16.437 1.00 71.25 98 LEU A CA 1
ATOM 792 C C . LEU A 1 98 ? 19.391 -9.978 -16.599 1.00 71.25 98 LEU A C 1
ATOM 794 O O . LEU A 1 98 ? 19.998 -10.369 -17.595 1.00 71.25 98 LEU A O 1
ATOM 798 N N . ALA A 1 99 ? 19.987 -9.294 -15.626 1.00 71.81 99 ALA A N 1
ATOM 799 C CA . ALA A 1 99 ? 21.424 -9.051 -15.586 1.00 71.81 99 ALA A CA 1
ATOM 800 C C . ALA A 1 99 ? 22.053 -9.863 -14.449 1.00 71.81 99 ALA A C 1
ATOM 802 O O . ALA A 1 99 ? 21.688 -9.701 -13.287 1.00 71.81 99 ALA A O 1
ATOM 803 N N . MET A 1 100 ? 23.009 -10.729 -14.785 1.00 68.38 100 MET A N 1
ATOM 804 C CA . MET A 1 100 ? 23.778 -11.503 -13.813 1.00 68.38 100 MET A CA 1
ATOM 805 C C . MET A 1 100 ? 25.195 -10.939 -13.735 1.00 68.38 100 MET A C 1
ATOM 807 O O . MET A 1 100 ? 25.882 -10.828 -14.750 1.00 68.38 100 MET A O 1
ATOM 811 N N . VAL A 1 101 ? 25.639 -10.578 -12.533 1.00 72.25 101 VAL A N 1
ATOM 812 C CA . VAL A 1 101 ? 27.001 -10.089 -12.300 1.00 72.25 101 VAL A CA 1
ATOM 813 C C . VAL A 1 101 ? 27.825 -11.246 -11.743 1.00 72.25 101 VAL A C 1
ATOM 815 O O . VAL A 1 101 ? 27.516 -11.762 -10.676 1.00 72.25 101 VAL A O 1
ATOM 818 N N . GLN A 1 102 ? 28.866 -11.665 -12.467 1.00 68.75 102 GLN A N 1
ATOM 819 C CA . GLN A 1 102 ? 29.779 -12.729 -12.015 1.00 68.75 102 GLN A CA 1
ATOM 820 C C . GLN A 1 102 ? 30.783 -12.251 -10.948 1.00 68.75 102 GLN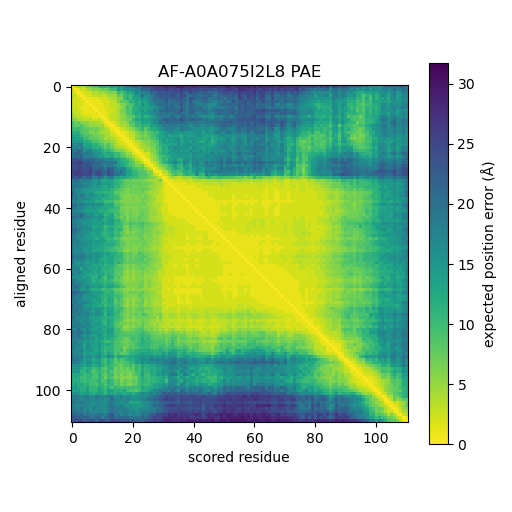 A C 1
ATOM 822 O O . GLN A 1 102 ? 31.388 -13.068 -10.265 1.00 68.75 102 GLN A O 1
ATOM 827 N N . ASN A 1 103 ? 30.949 -10.933 -10.787 1.00 67.00 103 ASN A N 1
ATOM 828 C CA . ASN A 1 103 ? 31.879 -10.319 -9.840 1.00 67.00 103 ASN A CA 1
ATOM 829 C C . ASN A 1 103 ? 31.174 -9.739 -8.604 1.00 67.00 103 ASN A C 1
ATOM 831 O O . ASN A 1 103 ? 30.008 -9.357 -8.643 1.00 67.00 103 ASN A O 1
ATOM 835 N N . ASP A 1 104 ? 31.924 -9.621 -7.507 1.00 68.06 104 ASP A N 1
ATOM 836 C CA . ASP A 1 104 ? 31.433 -9.100 -6.230 1.00 68.06 104 ASP A CA 1
ATOM 837 C C . ASP A 1 104 ? 30.942 -7.643 -6.358 1.00 68.06 104 ASP A C 1
ATOM 839 O O . ASP A 1 104 ? 31.730 -6.706 -6.526 1.00 68.06 104 ASP A O 1
ATOM 843 N N . ILE A 1 105 ? 29.621 -7.452 -6.264 1.00 62.88 105 ILE A N 1
ATOM 844 C CA . ILE A 1 105 ? 28.918 -6.166 -6.431 1.00 62.88 105 ILE A CA 1
ATOM 845 C C . ILE A 1 105 ? 29.466 -5.090 -5.478 1.00 62.88 105 ILE A C 1
ATOM 847 O O . ILE A 1 105 ? 29.451 -3.900 -5.802 1.00 62.88 105 ILE A O 1
ATOM 851 N N . LYS A 1 106 ? 30.018 -5.481 -4.320 1.00 63.00 106 LYS A N 1
ATOM 852 C CA . LYS A 1 106 ? 30.621 -4.545 -3.354 1.00 63.00 106 LYS A CA 1
ATOM 853 C C . LYS A 1 106 ? 31.809 -3.772 -3.931 1.00 63.00 106 LYS A C 1
ATOM 855 O O . LYS A 1 106 ? 32.046 -2.642 -3.513 1.00 63.00 106 LYS A O 1
ATOM 860 N N . LYS A 1 107 ? 32.533 -4.346 -4.898 1.00 58.47 107 LYS A N 1
ATOM 861 C CA . LYS A 1 107 ? 33.657 -3.672 -5.568 1.00 58.47 107 LYS A CA 1
ATOM 862 C C . LYS A 1 107 ? 33.198 -2.605 -6.570 1.00 58.47 107 LYS A C 1
ATOM 864 O O . LYS A 1 107 ? 33.982 -1.718 -6.880 1.00 58.47 107 LYS A O 1
ATOM 869 N N . LEU A 1 108 ? 31.945 -2.662 -7.034 1.00 57.62 108 LEU A N 1
ATOM 870 C CA . LEU A 1 108 ? 31.376 -1.723 -8.010 1.00 57.62 108 LEU A CA 1
ATOM 871 C C . LEU A 1 108 ? 30.776 -0.459 -7.367 1.00 57.62 108 LEU A C 1
ATOM 873 O O . LEU A 1 108 ? 30.710 0.572 -8.022 1.00 57.62 108 LEU A O 1
ATOM 877 N N . LYS A 1 109 ? 30.380 -0.499 -6.085 1.00 50.47 109 LYS A N 1
ATOM 878 C CA . LYS A 1 109 ? 29.796 0.647 -5.347 1.00 50.47 109 LYS A CA 1
ATOM 879 C C . LYS A 1 109 ? 30.822 1.699 -4.869 1.00 50.47 109 LYS A C 1
ATOM 881 O O . LYS A 1 109 ? 30.478 2.543 -4.053 1.00 50.47 109 LYS A O 1
ATOM 886 N N . LYS A 1 110 ? 32.082 1.627 -5.310 1.00 40.72 110 LYS A N 1
ATOM 887 C CA . LYS A 1 110 ? 33.189 2.498 -4.863 1.00 40.72 110 LYS A CA 1
ATOM 888 C C . LYS A 1 110 ? 33.446 3.707 -5.784 1.00 40.72 110 LYS A C 1
ATOM 890 O O . LYS A 1 110 ? 34.581 4.167 -5.862 1.00 40.72 110 LYS A O 1
ATOM 895 N N . ILE A 1 111 ? 32.418 4.187 -6.484 1.00 37.66 111 ILE A N 1
ATOM 896 C CA . ILE A 1 111 ? 32.487 5.376 -7.348 1.00 37.66 111 ILE A CA 1
ATOM 897 C C . ILE A 1 111 ? 31.786 6.530 -6.645 1.00 37.66 111 ILE A C 1
ATOM 899 O O . ILE A 1 111 ? 30.661 6.287 -6.153 1.00 37.66 111 ILE A O 1
#

Secondary structure (DSSP, 8-state):
-HHHHHHHHHHHTT--------TTTTS------HHHHHHHHHHHH-TT--HHHHHHHHT--HHHHHHHHHHHHT-TT--------GGGSTT-----------S-GGGTS--

InterPro domains:
  IPR036388 Winged helix-like DNA-binding domain superfamily [G3DSA:1.10.10.10] (21-83)
  IPR036390 Winged helix DNA-binding domain superfamily [SSF46785] (31-88)

Mean predicted aligned error: 10.8 Å

Foldseek 3Di:
DVVVVVVVCVVCVPDDDPDDDDVVLQPLPDPADPLLVLLVVVCVVPVPDDLVVSCVVSVHDSVSSVVSVVVQPPRSSHDDDDDDDQVPDPPDDDDDDDDDDPDDVVVVPPD

Organism: NCBI:txid1456365

Solvent-accessible surface area (backbone atoms only — not comparable to full-atom values): 7476 Å² total; per-residue (Å²): 110,65,70,61,53,52,51,50,50,61,64,48,70,79,59,76,86,87,76,85,82,53,76,79,62,60,58,82,76,71,95,66,50,76,68,48,51,57,54,49,58,50,37,75,77,41,74,82,63,53,60,68,55,53,12,62,79,65,73,42,54,50,71,57,48,52,55,47,53,58,50,38,74,71,30,89,77,45,80,93,77,83,93,74,64,66,89,75,42,83,99,57,83,92,80,86,82,90,84,83,76,94,62,71,65,78,74,68,71,78,118

Radius of gyration: 20.28 Å; Cα contacts (8 Å, |Δi|>4): 41; chains: 1; bounding box: 51×23×43 Å